Protein AF-A0A939YM04-F1 (afdb_monomer_lite)

Radius of gyration: 18.18 Å; chains: 1; bounding box: 41×41×50 Å

pLDDT: mean 89.56, std 8.12, range [59.31, 98.38]

Sequence (156 aa):
MSVKSQNVKAGAAIFDKLLSVPENFPVKFSYGGKTYNGFEGLGARKMTVGGAGFRRVVITAQIGGLSVKADTKIVTEYGQVEYTVYFENVSDKPTEVLSDVYALDMDFDGKDPVLRGCMGDHDNWYSAYEHDLCKGDKYFLSLDGRATHIVFPYFD

Foldseek 3Di:
DDPQVVVLVVLLVLVCQCQVDQQSPFKWKDFLNRIHGGCPPFPKDWDWDDDDQKIWIWIWGDDVQKIWIKTKIARSVNSDIDIDIDIDRNDPDDGTDMDDIDNGHDDDDDDFDKKKFFFACDPRNRPIDIDRCVVHDDDDDDPPPDCDRGRHPDID

Secondary structure (DSSP, 8-state):
--HHHHHHHHHHHHHHHHHHSGGG---EEEETTEEEETTTTTT-EEEEEEETTEEEEEEEEEETTEEEEEEEEEETTTTEEEEEEEEEE-SSSPPPPEEEEES-------SS-EEEEE--STTTTT-EEEEEGGG--------SSS--SS--S-B-

Structure (mmCIF, N/CA/C/O backbone):
data_AF-A0A939YM04-F1
#
_entry.id   AF-A0A939YM04-F1
#
loop_
_atom_site.group_PDB
_atom_site.id
_atom_site.type_symbol
_atom_site.label_atom_id
_atom_site.label_alt_id
_atom_site.label_comp_id
_atom_site.label_asym_id
_atom_site.label_entity_id
_atom_site.label_seq_id
_atom_site.pdbx_PDB_ins_code
_atom_site.Cartn_x
_atom_site.Cartn_y
_atom_site.Cartn_z
_atom_site.occupancy
_atom_site.B_iso_or_equiv
_atom_site.auth_seq_id
_atom_site.auth_comp_id
_atom_site.auth_asym_id
_atom_site.auth_atom_id
_atom_site.pdbx_PDB_model_num
ATOM 1 N N . MET A 1 1 ? 13.520 13.491 -26.026 1.00 59.31 1 MET A N 1
ATOM 2 C CA . MET A 1 1 ? 13.534 13.199 -24.571 1.00 59.31 1 MET A CA 1
ATOM 3 C C . MET A 1 1 ? 14.334 11.925 -24.362 1.00 59.31 1 MET A C 1
ATOM 5 O O . MET A 1 1 ? 14.225 11.048 -25.206 1.00 59.31 1 MET A O 1
ATOM 9 N N . SER A 1 2 ? 15.154 11.826 -23.312 1.00 79.06 2 SER A N 1
ATOM 10 C CA . SER A 1 2 ? 15.866 10.577 -22.996 1.00 79.06 2 SER A CA 1
ATOM 11 C C . SER A 1 2 ? 14.898 9.529 -22.430 1.00 79.06 2 SER A C 1
ATOM 13 O O . SER A 1 2 ? 13.892 9.902 -21.822 1.00 79.06 2 SER A O 1
ATOM 15 N N . VAL A 1 3 ? 15.215 8.237 -22.561 1.00 70.06 3 VAL A N 1
ATOM 16 C CA . VAL A 1 3 ? 14.421 7.131 -21.977 1.00 70.06 3 VAL A CA 1
ATOM 17 C C . VAL A 1 3 ? 14.213 7.340 -20.470 1.00 70.06 3 VAL A C 1
ATOM 19 O O . VAL A 1 3 ? 13.094 7.256 -19.973 1.00 70.06 3 VAL A O 1
ATOM 22 N N . LYS A 1 4 ? 15.262 7.770 -19.755 1.00 70.25 4 LYS A N 1
ATOM 23 C CA . LYS A 1 4 ? 15.186 8.13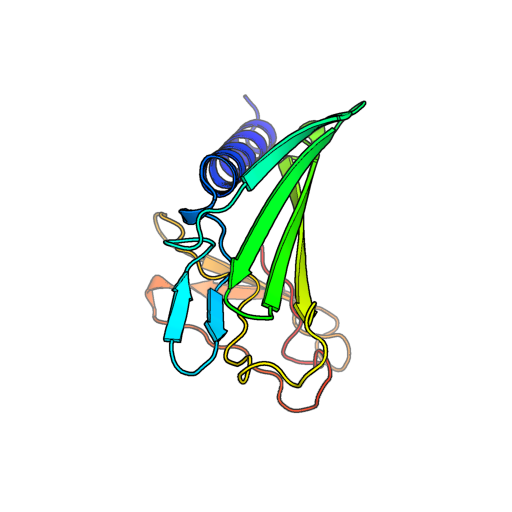3 -18.329 1.00 70.25 4 LYS A CA 1
ATOM 24 C C . LYS A 1 4 ? 14.111 9.192 -18.050 1.00 70.25 4 LYS A C 1
ATOM 26 O O . LYS A 1 4 ? 13.334 9.048 -17.114 1.00 70.25 4 LYS A O 1
ATOM 31 N N . SER A 1 5 ? 14.032 10.239 -18.876 1.00 72.00 5 SER A N 1
ATOM 32 C CA . SER A 1 5 ? 13.030 11.301 -18.709 1.00 72.00 5 SER A CA 1
ATOM 33 C C . SER A 1 5 ? 11.594 10.851 -19.009 1.00 72.00 5 SER A C 1
ATOM 35 O O . SER A 1 5 ? 10.655 11.445 -18.485 1.00 72.00 5 SER A O 1
ATOM 37 N N . GLN A 1 6 ? 11.411 9.814 -19.832 1.00 75.12 6 GLN A N 1
ATOM 38 C CA . GLN A 1 6 ? 10.098 9.222 -20.096 1.00 75.12 6 GLN A CA 1
ATOM 39 C C . GLN A 1 6 ? 9.644 8.346 -18.924 1.00 75.12 6 GLN A C 1
ATOM 41 O O . GLN A 1 6 ? 8.519 8.512 -18.458 1.00 75.12 6 GLN A O 1
ATOM 46 N N . ASN A 1 7 ? 10.535 7.510 -18.381 1.00 74.69 7 ASN A N 1
ATOM 47 C CA . ASN A 1 7 ? 10.222 6.635 -17.246 1.00 74.69 7 ASN A CA 1
ATOM 48 C C . ASN A 1 7 ? 9.866 7.429 -15.981 1.00 74.69 7 ASN A C 1
ATOM 50 O O . ASN A 1 7 ? 8.875 7.121 -15.327 1.00 74.69 7 ASN A O 1
ATOM 54 N N . VAL A 1 8 ? 10.603 8.508 -15.684 1.00 79.38 8 VAL A N 1
ATOM 55 C CA . VAL A 1 8 ? 10.292 9.396 -14.545 1.00 79.38 8 VAL A CA 1
ATOM 56 C C . VAL A 1 8 ? 8.891 10.005 -14.675 1.00 79.38 8 VAL A C 1
ATOM 58 O O . VAL A 1 8 ? 8.151 10.074 -13.697 1.00 79.38 8 VAL A O 1
ATOM 61 N N . LYS A 1 9 ? 8.493 10.413 -15.886 1.00 80.06 9 LYS A N 1
ATOM 62 C CA . LYS A 1 9 ? 7.151 10.962 -16.135 1.00 80.06 9 LYS A CA 1
ATOM 63 C C . LYS A 1 9 ? 6.054 9.909 -16.011 1.00 80.06 9 LYS A C 1
ATOM 65 O O . LYS A 1 9 ? 5.006 10.210 -15.449 1.00 80.06 9 LYS A O 1
ATOM 70 N N . ALA A 1 10 ? 6.286 8.703 -16.527 1.00 79.38 10 ALA A N 1
ATOM 71 C CA . ALA A 1 10 ? 5.331 7.603 -16.429 1.00 79.38 10 ALA A CA 1
ATOM 72 C C . ALA A 1 10 ? 5.103 7.189 -14.965 1.00 79.38 10 ALA A C 1
ATOM 74 O O . ALA A 1 10 ? 3.957 7.113 -14.529 1.00 79.38 10 ALA A O 1
ATOM 75 N N . GLY A 1 11 ? 6.180 7.028 -14.186 1.00 78.25 11 GLY A N 1
ATOM 76 C CA . GLY A 1 11 ? 6.091 6.741 -12.751 1.00 78.25 11 GLY A CA 1
ATOM 77 C C . GLY A 1 11 ? 5.345 7.837 -11.988 1.00 78.25 11 GLY A C 1
ATOM 78 O O . GLY A 1 11 ? 4.402 7.551 -11.254 1.00 78.25 11 GLY A O 1
ATOM 79 N N . ALA A 1 12 ? 5.681 9.109 -12.235 1.00 81.31 12 ALA A N 1
ATOM 80 C CA . ALA A 1 12 ? 4.975 10.238 -11.627 1.00 81.31 12 ALA A CA 1
ATOM 81 C C . ALA A 1 12 ? 3.463 10.226 -11.924 1.00 81.31 12 ALA A C 1
ATOM 83 O O . ALA A 1 12 ? 2.668 10.465 -11.019 1.00 81.31 12 ALA A O 1
ATOM 84 N N . ALA A 1 13 ? 3.056 9.888 -13.152 1.00 83.62 13 ALA A N 1
ATOM 85 C CA . ALA A 1 13 ? 1.645 9.819 -13.530 1.00 83.62 13 ALA A CA 1
ATOM 86 C C . ALA A 1 13 ? 0.874 8.714 -12.782 1.00 83.62 13 ALA A C 1
ATOM 88 O O . ALA A 1 13 ? -0.271 8.936 -12.380 1.00 83.62 13 ALA A O 1
ATOM 89 N N . ILE A 1 14 ? 1.497 7.550 -12.555 1.00 82.69 14 ILE A N 1
ATOM 90 C CA . ILE A 1 14 ? 0.911 6.470 -11.742 1.00 82.69 14 ILE A CA 1
ATOM 91 C C . ILE A 1 14 ? 0.651 6.982 -10.323 1.00 82.69 14 ILE A C 1
ATOM 93 O O . ILE A 1 14 ? -0.462 6.870 -9.808 1.00 82.69 14 ILE A O 1
ATOM 97 N N . PHE A 1 15 ? 1.651 7.614 -9.711 1.00 81.81 15 PHE A N 1
ATOM 98 C CA . PHE A 1 15 ? 1.523 8.141 -8.356 1.00 81.81 15 PHE A CA 1
ATOM 99 C C . PHE A 1 15 ? 0.512 9.279 -8.243 1.00 81.81 15 PHE A C 1
ATOM 101 O O . PHE A 1 15 ? -0.253 9.337 -7.280 1.00 81.81 15 PHE A O 1
ATOM 108 N N . ASP A 1 16 ? 0.468 10.172 -9.228 1.00 84.50 16 ASP A N 1
ATOM 109 C CA . ASP A 1 16 ? -0.526 11.237 -9.271 1.00 84.50 16 ASP A CA 1
ATOM 110 C C . ASP A 1 16 ? -1.945 10.660 -9.339 1.00 84.50 16 ASP A C 1
ATOM 112 O O . ASP A 1 16 ? -2.825 11.151 -8.630 1.00 84.50 16 ASP A O 1
ATOM 116 N N . LYS A 1 17 ? -2.164 9.578 -10.103 1.00 85.81 17 LYS A N 1
ATOM 117 C CA . LYS A 1 17 ? -3.449 8.863 -10.153 1.00 85.81 17 LYS A CA 1
ATOM 118 C C . LYS A 1 17 ? -3.810 8.245 -8.799 1.00 85.81 17 LYS A C 1
ATOM 120 O O . LYS A 1 17 ? -4.905 8.521 -8.304 1.00 85.81 17 LYS A O 1
ATOM 125 N N . LEU A 1 18 ? -2.903 7.484 -8.180 1.00 82.88 18 LEU A N 1
ATOM 126 C CA . LEU A 1 18 ? -3.120 6.841 -6.871 1.00 82.88 18 LEU A CA 1
ATOM 127 C C . LEU A 1 18 ? -3.439 7.861 -5.772 1.00 82.88 18 LEU A C 1
ATOM 129 O O . LEU A 1 18 ? -4.305 7.648 -4.930 1.00 82.88 18 LEU A O 1
ATOM 133 N N . LEU A 1 19 ? -2.762 9.009 -5.799 1.00 84.19 19 LEU A N 1
ATOM 134 C CA . LEU A 1 19 ? -2.901 10.043 -4.778 1.00 84.19 19 LEU A CA 1
ATOM 135 C C . LEU A 1 19 ? -3.950 11.095 -5.133 1.00 84.19 19 LEU A C 1
ATOM 137 O O . LEU A 1 19 ? -4.148 12.026 -4.350 1.00 84.19 19 LEU A O 1
ATOM 141 N N . SER A 1 20 ? -4.604 11.014 -6.296 1.00 84.62 20 SER A N 1
ATOM 142 C CA . SER A 1 20 ? -5.600 12.002 -6.733 1.00 84.62 20 SER A CA 1
ATOM 143 C C . SER A 1 20 ? -6.870 11.924 -5.888 1.00 84.62 20 SER A C 1
ATOM 145 O O . SER A 1 20 ? -7.334 12.961 -5.404 1.00 84.62 20 SER A O 1
ATOM 147 N N . VAL A 1 21 ? -7.344 10.710 -5.608 1.00 89.19 21 VAL A N 1
ATOM 148 C CA . VAL A 1 21 ? -8.574 10.414 -4.868 1.00 89.19 21 VAL A CA 1
ATOM 149 C C . VAL A 1 21 ? -8.256 9.388 -3.773 1.00 89.19 21 VAL A C 1
ATOM 151 O O . VAL A 1 21 ? -7.565 8.418 -4.070 1.00 89.19 21 VAL A O 1
ATOM 154 N N . PRO A 1 22 ? -8.735 9.561 -2.525 1.00 92.38 22 PRO A N 1
ATOM 155 C CA . PRO A 1 22 ? -8.477 8.611 -1.435 1.00 92.38 22 PRO A CA 1
ATOM 156 C C . PRO A 1 22 ? -8.843 7.152 -1.741 1.00 92.38 22 PRO A C 1
ATOM 158 O O . PRO A 1 22 ? -8.178 6.234 -1.274 1.00 92.38 22 PRO A O 1
ATOM 161 N N . GLU A 1 23 ? -9.885 6.940 -2.538 1.00 92.69 23 GLU A N 1
ATOM 162 C CA . GLU A 1 23 ? -10.382 5.618 -2.944 1.00 92.69 23 GLU A CA 1
ATOM 163 C C . GLU A 1 23 ? -9.362 4.854 -3.799 1.00 92.69 23 GLU A C 1
ATOM 165 O O . GLU A 1 23 ? -9.289 3.636 -3.720 1.00 92.69 23 GLU A O 1
ATOM 170 N N . ASN A 1 24 ? -8.509 5.568 -4.542 1.00 91.50 24 ASN A N 1
ATOM 171 C CA . ASN A 1 24 ? -7.466 4.972 -5.379 1.00 91.50 24 ASN A CA 1
ATOM 172 C C . ASN A 1 24 ? -6.193 4.614 -4.600 1.00 91.50 24 ASN A C 1
ATOM 174 O O . ASN A 1 24 ? -5.229 4.144 -5.204 1.00 91.50 24 ASN A O 1
ATOM 178 N N . PHE A 1 25 ? -6.122 4.906 -3.298 1.00 94.75 25 PHE A N 1
ATOM 179 C CA . PHE A 1 25 ? -4.912 4.628 -2.534 1.00 94.75 25 PHE A CA 1
ATOM 180 C C . PHE A 1 25 ? -4.685 3.106 -2.472 1.00 94.75 25 PHE A C 1
ATOM 182 O O . PHE A 1 25 ? -5.614 2.386 -2.126 1.00 94.75 25 PHE A O 1
ATOM 189 N N . PRO A 1 26 ? -3.477 2.588 -2.746 1.00 94.75 26 PRO A N 1
ATOM 190 C CA . PRO A 1 26 ? -3.273 1.160 -3.008 1.00 94.75 26 PRO A CA 1
ATOM 191 C C . PRO A 1 26 ? -3.217 0.298 -1.736 1.00 94.75 26 PRO A C 1
ATOM 193 O O . PRO A 1 26 ? -2.734 -0.824 -1.775 1.00 94.75 26 PRO A O 1
ATOM 196 N N . VAL A 1 27 ? -3.647 0.808 -0.579 1.00 96.44 27 VAL A N 1
ATOM 197 C CA . VAL A 1 27 ? -3.710 -0.016 0.634 1.00 96.44 27 VAL A CA 1
ATOM 198 C C . VAL A 1 27 ? -4.964 -0.873 0.590 1.00 96.44 27 VAL A C 1
ATOM 200 O O . VAL A 1 27 ? -6.021 -0.393 0.199 1.00 96.44 27 VAL A O 1
ATOM 203 N N . LYS A 1 28 ? -4.883 -2.110 1.059 1.00 97.88 28 LYS A N 1
ATOM 204 C CA . LYS A 1 28 ? -6.061 -2.947 1.285 1.00 97.88 28 LYS A CA 1
ATOM 205 C C . LYS A 1 28 ? -5.975 -3.606 2.641 1.00 97.88 28 LYS A C 1
ATOM 207 O O . LYS A 1 28 ? -4.893 -3.977 3.085 1.00 97.88 28 LYS A O 1
ATOM 212 N N . PHE A 1 29 ? -7.108 -3.706 3.317 1.00 98.12 29 PHE A N 1
ATOM 213 C CA . PHE A 1 29 ? -7.183 -4.317 4.637 1.00 98.12 29 PHE A CA 1
ATOM 214 C C . PHE A 1 29 ? -8.596 -4.810 4.933 1.00 98.12 29 PHE A C 1
ATOM 216 O O . PHE A 1 29 ? -9.578 -4.309 4.380 1.00 98.12 29 PHE A O 1
ATOM 223 N N . SER A 1 30 ? -8.702 -5.772 5.842 1.00 98.38 30 SER A N 1
ATOM 224 C CA . SER A 1 30 ? -9.969 -6.240 6.394 1.00 98.38 30 SER A CA 1
ATOM 225 C C . SER A 1 30 ? -10.119 -5.746 7.832 1.00 98.38 30 SER A C 1
ATOM 227 O O . SER A 1 30 ? -9.191 -5.847 8.632 1.00 98.38 30 SER A O 1
ATOM 229 N N . TYR A 1 31 ? -11.289 -5.209 8.179 1.00 98.12 31 TYR A N 1
ATOM 230 C CA . TYR A 1 31 ? -11.606 -4.739 9.527 1.00 98.12 31 TYR A CA 1
ATOM 231 C C . TYR A 1 31 ? -13.013 -5.186 9.933 1.00 98.12 31 TYR A C 1
ATOM 233 O O . TYR A 1 31 ? -13.985 -4.911 9.228 1.00 98.12 31 TYR A O 1
ATOM 241 N N . GLY A 1 32 ? -13.124 -5.926 11.042 1.00 97.31 32 GLY A N 1
ATOM 242 C CA . GLY A 1 32 ? -14.403 -6.494 11.497 1.00 97.31 32 GLY A CA 1
ATOM 243 C C . GLY A 1 32 ? -15.061 -7.427 10.471 1.00 97.31 32 GLY A C 1
ATOM 244 O O . GLY A 1 32 ? -16.281 -7.444 10.337 1.00 97.31 32 GLY A O 1
ATOM 245 N N . GLY A 1 33 ? -14.252 -8.151 9.689 1.00 97.12 33 GLY A N 1
ATOM 246 C CA . GLY A 1 33 ? -14.720 -9.046 8.623 1.00 97.12 33 GLY A CA 1
ATOM 247 C C . GLY A 1 33 ? -15.143 -8.352 7.322 1.00 97.12 33 GLY A C 1
ATOM 248 O O . GLY A 1 33 ? -15.534 -9.034 6.379 1.00 97.12 33 GLY A O 1
ATOM 249 N N . LYS A 1 34 ? -15.052 -7.017 7.236 1.00 97.81 34 LYS A N 1
ATOM 250 C CA . LYS A 1 34 ? -15.293 -6.260 6.002 1.00 97.81 34 LYS A CA 1
ATOM 251 C C . LYS A 1 34 ? -13.972 -5.849 5.355 1.00 97.81 34 LYS A C 1
ATOM 253 O O . LYS A 1 34 ? -13.116 -5.281 6.024 1.00 97.81 34 LYS A O 1
ATOM 258 N N . THR A 1 35 ? -13.834 -6.090 4.054 1.00 97.88 35 THR A N 1
ATOM 259 C CA . THR A 1 35 ? -12.675 -5.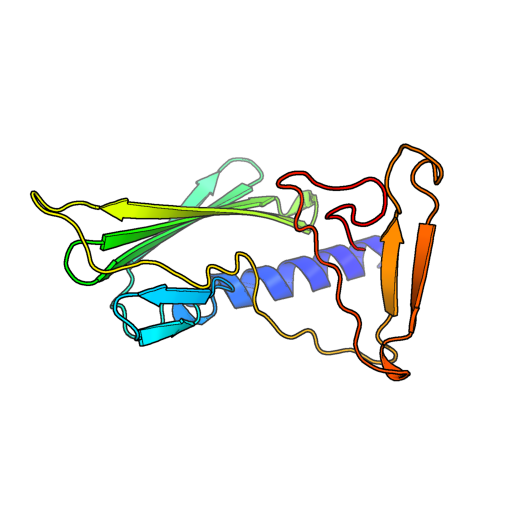655 3.260 1.00 97.88 35 THR A CA 1
ATOM 260 C C . THR A 1 35 ? -12.845 -4.220 2.768 1.00 97.88 35 THR A C 1
ATOM 262 O O . THR A 1 35 ? -13.939 -3.813 2.371 1.00 97.88 35 THR A O 1
ATOM 265 N N . TYR A 1 36 ? -11.744 -3.474 2.779 1.00 97.06 36 TYR A N 1
ATOM 266 C CA . TYR A 1 36 ? -11.632 -2.096 2.320 1.00 97.06 36 TYR A CA 1
ATOM 267 C C . TYR A 1 36 ? -10.504 -1.993 1.292 1.00 97.06 36 TYR A C 1
ATOM 269 O O . TYR A 1 36 ? -9.385 -2.437 1.559 1.00 97.06 36 TYR A O 1
ATOM 277 N N . ASN A 1 37 ? -10.805 -1.395 0.137 1.00 96.00 37 ASN A N 1
ATOM 278 C CA . ASN A 1 37 ? -9.825 -1.040 -0.888 1.00 96.00 37 ASN A CA 1
ATOM 279 C C . ASN A 1 37 ? -9.569 0.467 -0.797 1.00 96.00 37 ASN A C 1
ATOM 281 O O . ASN A 1 37 ? -10.501 1.275 -0.841 1.00 96.00 37 ASN A O 1
ATOM 285 N N . GLY A 1 38 ? -8.315 0.848 -0.591 1.00 94.81 38 GLY A N 1
ATOM 286 C CA . GLY A 1 38 ? -7.930 2.218 -0.296 1.00 94.81 38 GLY A CA 1
ATOM 287 C C . GLY A 1 38 ? -8.723 2.804 0.865 1.00 94.81 38 GLY A C 1
ATOM 288 O O . GLY A 1 38 ? -8.813 2.232 1.952 1.00 94.81 38 GLY A O 1
ATOM 289 N N . PHE A 1 39 ? -9.308 3.973 0.615 1.00 96.38 39 PHE A N 1
ATOM 290 C CA . PHE A 1 39 ? -10.202 4.655 1.549 1.00 96.38 39 PHE A CA 1
ATOM 291 C C . PHE A 1 39 ? -11.661 4.702 1.056 1.00 96.38 39 PHE A C 1
ATOM 293 O O . PHE A 1 39 ? -12.419 5.601 1.439 1.00 96.38 39 PHE A O 1
ATOM 300 N N . GLU A 1 40 ? -12.059 3.754 0.203 1.00 95.44 40 GLU A N 1
ATOM 301 C CA . GLU A 1 40 ? -13.413 3.667 -0.348 1.00 95.44 40 GLU A CA 1
ATOM 302 C C . GLU A 1 40 ? -14.482 3.606 0.755 1.00 95.44 40 GLU A C 1
ATOM 304 O O . GLU A 1 40 ? -14.411 2.816 1.700 1.00 95.44 40 GLU A O 1
ATOM 309 N N . GLY A 1 41 ? -15.487 4.483 0.654 1.00 93.75 41 GLY A N 1
ATOM 310 C CA . GLY A 1 41 ? -16.613 4.523 1.590 1.00 93.75 41 GLY A CA 1
ATOM 311 C C . GLY A 1 41 ? -16.268 4.977 3.015 1.00 93.75 41 GLY A C 1
ATOM 312 O O . GLY A 1 41 ? -17.128 4.894 3.891 1.00 93.75 41 GLY A O 1
ATOM 313 N N . LEU A 1 42 ? -15.047 5.470 3.268 1.00 94.75 42 LEU A N 1
ATOM 314 C CA . LEU A 1 42 ? -14.603 5.870 4.612 1.00 94.75 42 LEU A CA 1
ATOM 315 C C . LEU A 1 42 ? -14.811 7.353 4.943 1.00 94.75 42 LEU A C 1
ATOM 317 O O . LEU A 1 42 ? -14.472 7.791 6.042 1.00 94.75 42 LEU A O 1
ATOM 321 N N . GLY A 1 43 ? -15.312 8.153 3.997 1.00 93.12 43 GLY A N 1
ATOM 322 C CA . GLY A 1 43 ? -15.432 9.605 4.179 1.00 93.12 43 GLY A CA 1
ATOM 323 C C . GLY A 1 43 ? -14.078 10.284 4.419 1.00 93.12 43 GLY A C 1
ATOM 324 O O . GLY A 1 43 ? -13.968 11.193 5.245 1.00 93.12 43 GLY A O 1
ATOM 325 N N . ALA A 1 44 ? -13.033 9.804 3.740 1.00 96.19 44 ALA A N 1
ATOM 326 C CA . ALA A 1 44 ? -11.662 10.214 3.992 1.00 96.19 44 ALA A CA 1
ATOM 327 C C . ALA A 1 44 ? -11.406 11.694 3.685 1.00 96.19 44 ALA A C 1
ATOM 329 O O . ALA A 1 44 ? -11.900 12.261 2.709 1.00 96.19 44 ALA A O 1
ATOM 330 N N . ARG A 1 45 ? -10.562 12.316 4.508 1.00 95.69 45 ARG A N 1
ATOM 331 C CA . ARG A 1 45 ? -10.071 13.679 4.323 1.00 95.69 45 ARG A CA 1
ATOM 332 C C . ARG A 1 45 ? -8.672 13.632 3.743 1.00 95.69 45 ARG A C 1
ATOM 334 O O . ARG A 1 45 ? -7.806 12.932 4.255 1.00 95.69 45 ARG A O 1
ATOM 341 N N . LYS A 1 46 ? -8.441 14.422 2.698 1.00 95.62 46 LYS A N 1
ATOM 342 C CA . LYS A 1 46 ? -7.139 14.561 2.050 1.00 95.62 46 LYS A CA 1
ATOM 343 C C . LYS A 1 46 ? -6.591 15.961 2.276 1.00 95.62 46 LYS A C 1
ATOM 345 O O . LYS A 1 46 ? -7.268 16.951 2.016 1.00 95.62 46 LYS A O 1
ATOM 350 N N . MET A 1 47 ? -5.338 16.031 2.692 1.00 94.75 47 MET A N 1
ATOM 351 C CA . MET A 1 47 ? -4.566 17.259 2.817 1.00 94.75 47 MET A CA 1
ATOM 352 C C . MET A 1 47 ? -3.311 17.147 1.954 1.00 94.75 47 MET A C 1
ATOM 354 O O . MET A 1 47 ? -2.697 16.086 1.859 1.00 94.75 47 MET A O 1
ATOM 358 N N . THR A 1 48 ? -2.922 18.239 1.300 1.00 93.12 48 THR A N 1
ATOM 359 C CA . THR A 1 48 ? -1.680 18.313 0.522 1.00 93.12 48 THR A CA 1
ATOM 360 C C . THR A 1 48 ? -0.862 19.497 1.004 1.00 93.12 48 THR A C 1
ATOM 362 O O . THR A 1 48 ? -1.387 20.600 1.131 1.00 93.12 48 THR A O 1
ATOM 365 N N . VAL A 1 49 ? 0.419 19.260 1.270 1.00 88.94 49 VAL A N 1
ATOM 366 C CA . VAL A 1 49 ? 1.372 20.274 1.722 1.00 88.94 49 VAL A CA 1
ATOM 367 C C . VAL A 1 49 ? 2.559 20.276 0.763 1.00 88.94 49 VAL A C 1
ATOM 369 O O . VAL A 1 49 ? 3.147 19.229 0.487 1.00 88.94 49 VAL A O 1
ATOM 372 N N . GLY A 1 50 ? 2.892 21.447 0.223 1.00 83.88 50 GLY A N 1
ATOM 373 C CA . GLY A 1 50 ? 4.094 21.636 -0.588 1.00 83.88 50 GLY A CA 1
ATOM 374 C C . GLY A 1 50 ? 5.333 21.834 0.287 1.00 83.88 50 GLY A C 1
ATOM 375 O O . GLY A 1 50 ? 5.251 22.459 1.342 1.00 83.88 50 GLY A O 1
ATOM 376 N N . GLY A 1 51 ? 6.475 21.317 -0.159 1.00 72.12 51 GLY A N 1
ATOM 377 C CA . GLY A 1 51 ? 7.787 21.544 0.441 1.00 72.12 51 GLY A CA 1
ATOM 378 C C . GLY A 1 51 ? 8.846 21.831 -0.625 1.00 72.12 51 GLY A C 1
ATOM 379 O O . GLY A 1 51 ? 8.612 21.660 -1.822 1.00 72.12 51 GLY A O 1
ATOM 380 N N . ALA A 1 52 ? 10.032 22.268 -0.197 1.00 76.06 52 ALA A N 1
ATOM 381 C CA . ALA A 1 52 ? 11.169 22.439 -1.099 1.00 76.06 52 ALA A CA 1
ATOM 382 C C . ALA A 1 52 ? 11.600 21.067 -1.654 1.00 76.06 52 ALA A C 1
ATOM 384 O O . ALA A 1 52 ? 12.153 20.246 -0.927 1.00 76.06 52 ALA A O 1
ATOM 385 N N . GLY A 1 53 ? 11.301 20.806 -2.930 1.00 81.50 53 GLY A N 1
ATOM 386 C CA . GLY A 1 53 ? 11.683 19.573 -3.631 1.00 81.50 53 GLY A CA 1
ATOM 387 C C . GLY A 1 53 ? 10.776 18.358 -3.397 1.00 81.50 53 GLY A C 1
ATOM 388 O O . GLY A 1 53 ? 11.048 17.294 -3.947 1.00 81.50 53 GLY A O 1
ATOM 389 N N . PHE A 1 54 ? 9.691 18.483 -2.623 1.00 86.81 54 PHE A N 1
ATOM 390 C CA . PHE A 1 54 ? 8.736 17.388 -2.425 1.00 86.81 54 PHE A CA 1
ATOM 391 C C . PHE A 1 54 ? 7.294 17.872 -2.230 1.00 86.81 54 PHE A C 1
ATOM 393 O O . PHE A 1 54 ? 7.036 19.001 -1.812 1.00 86.81 54 PHE A O 1
ATOM 400 N N . ARG A 1 55 ? 6.337 16.977 -2.488 1.00 90.69 55 ARG A N 1
ATOM 401 C CA . ARG A 1 55 ? 4.913 17.140 -2.169 1.00 90.69 55 ARG A CA 1
ATOM 402 C C . ARG A 1 55 ? 4.522 16.098 -1.126 1.00 90.69 55 ARG A C 1
ATOM 404 O O . ARG A 1 55 ? 4.782 14.915 -1.323 1.00 90.69 55 ARG A O 1
ATOM 411 N N . ARG A 1 56 ? 3.906 16.522 -0.022 1.00 93.19 56 ARG A N 1
ATOM 412 C CA . ARG A 1 56 ? 3.366 15.622 1.006 1.00 93.19 56 ARG A CA 1
ATOM 413 C C . ARG A 1 56 ? 1.853 15.518 0.863 1.00 93.19 56 ARG A C 1
ATOM 415 O O . ARG A 1 56 ? 1.177 16.541 0.754 1.00 93.19 56 ARG A O 1
ATOM 422 N N . VAL A 1 57 ? 1.322 14.303 0.875 1.00 94.12 57 VAL A N 1
ATOM 423 C CA . VAL A 1 57 ? -0.119 14.025 0.857 1.00 94.12 57 VAL A CA 1
ATOM 424 C C . VAL A 1 57 ? -0.456 13.217 2.098 1.00 94.12 57 VAL A C 1
ATOM 426 O O . VAL A 1 57 ? 0.158 12.185 2.346 1.00 94.12 57 VAL A O 1
ATOM 429 N N . VAL A 1 58 ? -1.424 13.693 2.874 1.00 95.94 58 VAL A N 1
ATOM 430 C CA . VAL A 1 58 ? -1.932 12.989 4.052 1.00 95.94 58 VAL A CA 1
ATOM 431 C C . VAL A 1 58 ? -3.404 12.683 3.824 1.00 95.94 58 VAL A C 1
ATOM 433 O O . VAL A 1 58 ? -4.180 13.593 3.528 1.00 95.94 58 VAL A O 1
ATOM 436 N N . ILE A 1 59 ? -3.780 11.414 3.952 1.00 97.06 59 ILE A N 1
ATOM 437 C CA . ILE A 1 59 ? -5.170 10.958 3.875 1.00 97.06 59 ILE A CA 1
ATOM 438 C C . ILE A 1 59 ? -5.533 10.373 5.232 1.00 97.06 59 ILE A C 1
ATOM 440 O O . ILE A 1 59 ? -4.802 9.529 5.745 1.00 97.06 59 ILE A O 1
ATOM 444 N N . THR A 1 60 ? -6.637 10.822 5.820 1.00 97.69 60 THR A N 1
ATOM 445 C CA . THR A 1 60 ? -7.141 10.308 7.095 1.00 97.69 60 THR A CA 1
ATOM 446 C C . THR A 1 60 ? -8.589 9.875 6.977 1.00 97.69 60 THR A C 1
ATOM 448 O O . THR A 1 60 ? -9.399 10.538 6.331 1.00 97.69 60 THR A O 1
ATOM 451 N N . ALA A 1 61 ? -8.930 8.779 7.638 1.00 97.88 61 ALA A N 1
ATOM 452 C CA . ALA A 1 61 ? -10.301 8.341 7.825 1.00 97.88 61 ALA A CA 1
ATOM 453 C C . ALA A 1 61 ? -10.461 7.640 9.173 1.00 97.88 61 ALA A C 1
ATOM 455 O O . ALA A 1 61 ? -9.477 7.324 9.843 1.00 97.88 61 ALA A O 1
ATOM 456 N N . GLN A 1 62 ? -11.707 7.394 9.563 1.00 97.06 62 GLN A N 1
ATOM 457 C CA . GLN A 1 62 ? -12.023 6.683 10.793 1.00 97.06 62 GLN A CA 1
ATOM 458 C C . GLN A 1 62 ? -13.155 5.686 10.550 1.00 97.06 62 GLN A C 1
ATOM 460 O O . GLN A 1 62 ? -14.138 6.004 9.883 1.00 97.06 62 GLN A O 1
ATOM 465 N N . ILE A 1 63 ? -13.018 4.488 11.117 1.00 96.62 63 ILE A N 1
ATOM 466 C CA . ILE A 1 63 ? 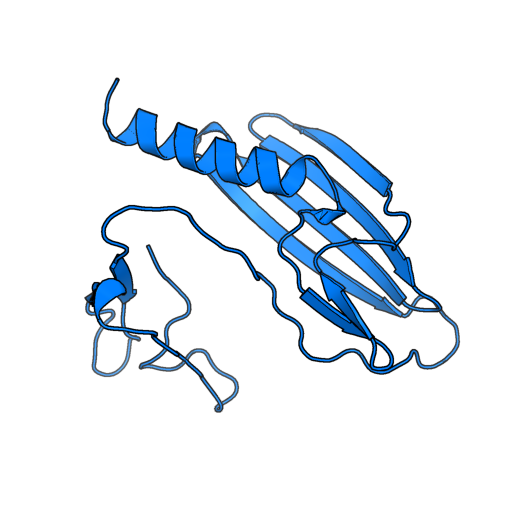-13.994 3.403 11.023 1.00 96.62 63 ILE A CA 1
ATOM 467 C C . ILE A 1 63 ? -14.221 2.835 12.424 1.00 96.62 63 ILE A C 1
ATOM 469 O O . ILE A 1 63 ? -13.376 2.129 12.978 1.00 96.62 63 ILE A O 1
ATOM 473 N N . GLY A 1 64 ? -15.356 3.168 13.039 1.00 93.81 64 GLY A N 1
ATOM 474 C CA . GLY A 1 64 ? -15.588 2.849 14.450 1.00 93.81 64 GLY A CA 1
ATOM 475 C C . GLY A 1 64 ? -14.500 3.462 15.345 1.00 93.81 64 GLY A C 1
ATOM 476 O O . GLY A 1 64 ? -14.294 4.676 15.328 1.00 93.81 64 GLY A O 1
ATOM 477 N N . GLY A 1 65 ? -13.805 2.621 16.119 1.00 96.19 65 GLY A N 1
ATOM 478 C CA . GLY A 1 65 ? -12.682 3.019 16.980 1.00 96.19 65 GLY A CA 1
ATOM 479 C C . GLY A 1 65 ? -11.307 3.058 16.299 1.00 96.19 65 GLY A C 1
ATOM 480 O O . GLY A 1 65 ? -10.329 3.364 16.973 1.00 96.19 65 GLY A O 1
ATOM 481 N N . LEU A 1 66 ? -11.205 2.745 15.002 1.00 97.88 66 LEU A N 1
ATOM 482 C CA . LEU A 1 66 ? -9.933 2.689 14.278 1.00 97.88 66 LEU A CA 1
ATOM 483 C C . LEU A 1 66 ? -9.726 3.946 13.423 1.00 97.88 66 LEU A C 1
ATOM 485 O O . LEU A 1 66 ? -10.536 4.250 12.547 1.00 97.88 66 LEU A O 1
ATOM 489 N N . SER A 1 67 ? -8.624 4.653 13.652 1.00 98.25 67 SER A N 1
ATOM 490 C CA . SER A 1 67 ? -8.103 5.707 12.780 1.00 98.25 67 SER A CA 1
ATOM 491 C C . SER A 1 67 ? -7.168 5.098 11.737 1.00 98.25 67 SER A C 1
ATOM 493 O O . SER A 1 67 ? -6.295 4.294 12.071 1.00 98.25 67 SER A O 1
ATOM 495 N N . VAL A 1 68 ? -7.342 5.490 10.474 1.00 98.19 68 VAL A N 1
ATOM 496 C CA . VAL A 1 68 ? -6.507 5.066 9.345 1.00 98.19 68 VAL A CA 1
ATOM 497 C C . VAL A 1 68 ? -5.876 6.303 8.724 1.00 98.19 68 VAL A C 1
ATOM 499 O O . VAL A 1 68 ? -6.581 7.237 8.334 1.00 98.19 68 VAL A O 1
ATOM 502 N N . LYS A 1 69 ? -4.546 6.328 8.624 1.00 98.00 69 LYS A N 1
ATOM 503 C CA . LYS A 1 69 ? -3.794 7.469 8.086 1.00 98.00 69 LYS A CA 1
ATOM 504 C C . LYS A 1 69 ? -2.746 7.011 7.087 1.00 98.00 69 LYS A C 1
ATOM 506 O O . LYS A 1 69 ? -1.818 6.315 7.474 1.00 98.00 69 LYS A O 1
ATOM 511 N N . ALA A 1 70 ? -2.825 7.485 5.850 1.00 97.00 70 ALA A N 1
ATOM 512 C CA . ALA A 1 70 ? -1.722 7.404 4.900 1.00 97.00 70 ALA A CA 1
ATOM 513 C C . ALA A 1 70 ? -0.912 8.705 4.931 1.00 97.00 70 ALA A C 1
ATOM 515 O O . ALA A 1 70 ? -1.472 9.791 4.778 1.00 97.00 70 ALA A O 1
ATOM 516 N N . ASP A 1 71 ? 0.400 8.597 5.117 1.00 96.06 71 ASP A N 1
ATOM 517 C CA . ASP A 1 71 ? 1.347 9.711 5.074 1.00 96.06 71 ASP A CA 1
ATOM 518 C C . ASP A 1 71 ? 2.326 9.480 3.929 1.00 96.06 71 ASP A C 1
ATOM 520 O O . ASP A 1 71 ? 3.115 8.540 3.965 1.00 96.06 71 ASP A O 1
ATOM 524 N N . THR A 1 72 ? 2.213 10.289 2.878 1.00 95.00 72 THR A N 1
ATOM 525 C CA . THR A 1 72 ? 2.909 10.087 1.606 1.00 95.00 72 THR A CA 1
ATOM 526 C C . THR A 1 72 ? 3.831 11.253 1.291 1.00 95.00 72 THR A C 1
ATOM 528 O O . THR A 1 72 ? 3.420 12.413 1.363 1.00 95.00 72 THR A O 1
ATOM 531 N N . LYS A 1 73 ? 5.052 10.952 0.851 1.00 93.25 73 LYS A N 1
ATOM 532 C CA . LYS A 1 73 ? 6.046 11.899 0.347 1.00 93.25 73 LYS A CA 1
ATOM 533 C C . LYS A 1 73 ? 6.351 11.593 -1.118 1.00 93.25 73 LYS A C 1
ATOM 535 O O . LYS A 1 73 ? 6.648 10.462 -1.478 1.00 93.25 73 LYS A O 1
ATOM 540 N N . ILE A 1 74 ? 6.307 12.626 -1.952 1.00 90.25 74 ILE A N 1
ATOM 541 C CA . ILE A 1 74 ? 6.533 12.545 -3.396 1.00 90.25 74 ILE A CA 1
ATOM 542 C C . ILE A 1 74 ? 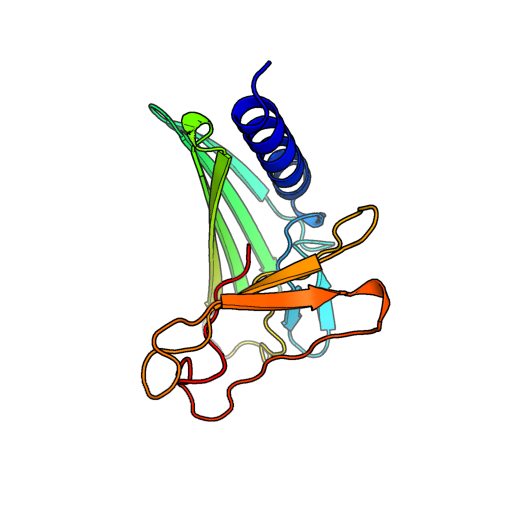7.722 13.427 -3.738 1.00 90.25 74 ILE A C 1
ATOM 544 O O . ILE A 1 74 ? 7.672 14.637 -3.510 1.00 90.25 74 ILE A O 1
ATOM 548 N N . VAL A 1 75 ? 8.769 12.841 -4.308 1.00 88.25 75 VAL A N 1
ATOM 549 C CA . VAL A 1 75 ? 9.974 13.554 -4.738 1.00 88.25 75 VAL A CA 1
ATOM 550 C C . VAL A 1 75 ? 10.009 13.555 -6.262 1.00 88.25 75 VAL A C 1
ATOM 552 O O . VAL A 1 75 ? 10.459 12.604 -6.902 1.00 88.25 75 VAL A O 1
ATOM 555 N N . THR A 1 76 ? 9.482 14.625 -6.860 1.00 79.00 76 THR A N 1
ATOM 556 C CA . THR A 1 76 ? 9.249 14.715 -8.312 1.00 79.00 76 THR A CA 1
ATOM 557 C C . THR A 1 76 ? 10.534 14.671 -9.131 1.00 79.00 76 THR A C 1
ATOM 559 O O . THR A 1 76 ? 10.510 14.203 -10.263 1.00 79.00 76 THR A O 1
ATOM 562 N N . GLU A 1 77 ? 11.653 15.131 -8.563 1.00 82.69 77 GLU A N 1
ATOM 563 C CA . GLU A 1 77 ? 12.972 15.088 -9.207 1.00 82.69 77 GLU A CA 1
ATOM 564 C C . GLU A 1 77 ? 13.405 13.655 -9.550 1.00 82.69 77 GLU A C 1
ATOM 566 O O . GLU A 1 77 ? 13.965 13.416 -10.620 1.00 82.69 77 GLU A O 1
ATOM 571 N N . TYR A 1 78 ? 13.089 12.697 -8.674 1.00 82.88 78 TYR A N 1
ATOM 572 C CA . TYR A 1 78 ? 13.477 11.294 -8.825 1.00 82.88 78 TYR A CA 1
ATOM 573 C C . TYR A 1 78 ? 12.328 10.395 -9.290 1.00 82.88 78 TYR A C 1
ATOM 575 O O . TYR A 1 78 ? 12.543 9.207 -9.503 1.00 82.88 78 TYR A O 1
ATOM 583 N N . GLY A 1 79 ? 11.116 10.938 -9.459 1.00 80.62 79 GLY A N 1
ATOM 584 C CA . GLY A 1 79 ? 9.926 10.128 -9.732 1.00 80.62 79 GLY A CA 1
ATOM 585 C C . GLY A 1 79 ? 9.659 9.110 -8.621 1.00 80.62 79 GLY A C 1
ATOM 586 O O . GLY A 1 79 ? 9.247 7.996 -8.909 1.00 80.62 79 GLY A O 1
ATOM 587 N N . GLN A 1 80 ? 9.945 9.476 -7.370 1.00 86.75 80 GLN A N 1
ATOM 588 C CA . GLN A 1 80 ? 9.896 8.586 -6.213 1.00 86.75 80 GLN A CA 1
ATOM 589 C C . GLN A 1 80 ? 8.701 8.921 -5.327 1.00 86.75 80 GLN A C 1
ATOM 591 O O . GLN A 1 80 ? 8.422 10.097 -5.061 1.00 86.75 80 GLN A O 1
ATOM 596 N N . VAL A 1 81 ? 8.041 7.881 -4.824 1.00 89.44 81 VAL A N 1
ATOM 597 C CA . VAL A 1 81 ? 7.001 7.988 -3.806 1.00 89.44 81 VAL A CA 1
ATOM 598 C C . VAL A 1 81 ? 7.286 7.027 -2.675 1.00 89.44 81 VAL A C 1
ATOM 600 O O . VAL A 1 81 ? 7.608 5.865 -2.890 1.00 89.44 81 VAL A O 1
ATOM 603 N N . GLU A 1 82 ? 7.145 7.542 -1.464 1.00 92.25 82 GLU A N 1
ATOM 604 C CA . GLU A 1 82 ? 7.254 6.793 -0.223 1.00 92.25 82 GLU A CA 1
ATOM 605 C C . GLU A 1 82 ? 5.993 7.060 0.584 1.00 92.25 82 GLU A C 1
ATOM 607 O O . GLU A 1 82 ? 5.550 8.209 0.678 1.00 92.25 82 GLU A O 1
ATOM 612 N N . TYR A 1 83 ? 5.410 6.027 1.177 1.00 94.75 83 TYR A N 1
ATOM 613 C CA . TYR A 1 83 ? 4.280 6.207 2.072 1.00 94.75 83 TYR A CA 1
ATOM 614 C C . TYR A 1 83 ? 4.274 5.188 3.201 1.00 94.75 83 TYR A C 1
ATOM 616 O O . TYR A 1 83 ? 4.768 4.072 3.064 1.00 94.75 83 TYR A O 1
ATOM 624 N N . THR A 1 84 ? 3.639 5.586 4.298 1.00 97.19 84 THR A N 1
ATOM 625 C CA . THR A 1 84 ? 3.326 4.708 5.423 1.00 97.19 84 THR A CA 1
ATOM 626 C C . THR A 1 84 ? 1.841 4.810 5.719 1.00 97.19 84 THR A C 1
ATOM 628 O O . THR A 1 84 ? 1.298 5.916 5.805 1.00 97.19 84 THR A O 1
ATOM 631 N N . VAL A 1 85 ? 1.187 3.662 5.901 1.00 97.50 85 VAL A N 1
ATOM 632 C CA . VAL A 1 85 ? -0.186 3.602 6.408 1.00 97.50 85 VAL A CA 1
ATOM 633 C C . VAL A 1 85 ? -0.151 3.224 7.881 1.00 97.50 85 VAL A C 1
ATOM 635 O O . VAL A 1 85 ? 0.441 2.221 8.268 1.00 97.50 85 VAL A O 1
ATOM 638 N N . TYR A 1 86 ? -0.780 4.054 8.701 1.00 98.31 86 TYR A N 1
ATOM 639 C CA . TYR A 1 86 ? -0.924 3.871 10.134 1.00 98.31 86 TYR A CA 1
ATOM 640 C C . TYR A 1 86 ? -2.353 3.444 10.446 1.00 98.31 86 TYR A C 1
ATOM 642 O O . TYR A 1 86 ? -3.304 4.057 9.954 1.00 98.31 86 TYR A O 1
ATOM 650 N N . PHE A 1 87 ? -2.474 2.445 11.311 1.00 98.31 87 PHE A N 1
ATOM 651 C CA . PHE A 1 87 ? -3.724 1.998 11.909 1.00 98.31 87 PHE A CA 1
ATOM 652 C C . PHE A 1 87 ? -3.614 2.214 13.416 1.00 98.31 87 PHE A C 1
ATOM 654 O O . PHE A 1 87 ? -2.688 1.706 14.047 1.00 98.31 87 PHE A O 1
ATOM 661 N N . GLU A 1 88 ? -4.521 2.996 13.989 1.00 98.38 88 GLU A N 1
ATOM 662 C CA . GLU A 1 88 ? -4.462 3.397 15.394 1.00 98.38 88 GLU A CA 1
ATOM 663 C C . GLU A 1 88 ? -5.827 3.204 16.052 1.00 98.38 88 GLU A C 1
ATOM 665 O O . GLU A 1 88 ? -6.831 3.735 15.579 1.00 98.38 88 GLU A O 1
ATOM 670 N N . ASN A 1 89 ? -5.877 2.447 17.149 1.00 98.25 89 ASN A N 1
ATOM 671 C CA . ASN A 1 89 ? -7.066 2.401 17.992 1.00 98.25 89 ASN A CA 1
ATOM 672 C C . ASN A 1 89 ? -7.164 3.715 18.777 1.00 98.25 89 ASN A C 1
ATOM 674 O O . ASN A 1 89 ? -6.359 3.964 19.670 1.00 98.25 89 ASN A O 1
ATOM 678 N N . VAL A 1 90 ? -8.156 4.535 18.441 1.00 97.75 90 VAL A N 1
ATOM 679 C CA . VAL A 1 90 ? -8.424 5.837 19.075 1.00 97.75 90 VAL A CA 1
ATOM 680 C C . VAL A 1 90 ? -9.567 5.772 20.091 1.00 97.75 90 VAL A C 1
ATOM 682 O O . VAL A 1 90 ? -10.053 6.804 20.550 1.00 97.75 90 VAL A O 1
ATOM 685 N N . SER A 1 91 ? -10.034 4.567 20.420 1.00 96.50 91 SER A N 1
ATOM 686 C CA . SER A 1 91 ? -11.073 4.337 21.421 1.00 96.50 91 SER A CA 1
ATOM 687 C C . SER A 1 91 ? -10.494 3.887 22.764 1.00 96.50 91 SER A C 1
ATOM 689 O O . SER A 1 91 ? -9.313 3.576 22.891 1.00 96.50 91 SER A O 1
ATOM 691 N N . ASP A 1 92 ? -11.348 3.846 23.781 1.00 96.94 92 ASP A N 1
ATOM 692 C CA . ASP A 1 92 ? -11.036 3.405 25.144 1.00 96.94 92 ASP A CA 1
ATOM 693 C C . ASP A 1 92 ? -11.172 1.884 25.343 1.00 96.94 92 ASP A C 1
ATOM 695 O O . ASP A 1 92 ? -11.006 1.373 26.451 1.00 96.94 92 ASP A O 1
ATOM 699 N N . LYS A 1 93 ? -11.470 1.146 24.272 1.00 96.56 93 LYS A N 1
ATOM 700 C CA . LYS A 1 93 ? -11.713 -0.297 24.284 1.00 96.56 93 LYS A CA 1
ATOM 701 C C . LYS A 1 93 ? -11.039 -0.978 23.091 1.00 96.56 93 LYS A C 1
ATOM 703 O O . LYS A 1 93 ? -10.624 -0.299 22.153 1.00 96.56 93 LYS A O 1
ATOM 708 N N . PRO A 1 94 ? -10.904 -2.313 23.090 1.00 97.19 94 PRO A N 1
ATOM 709 C CA . PRO A 1 94 ? -10.445 -3.032 21.908 1.00 97.19 94 PRO A CA 1
ATOM 710 C C . PRO A 1 94 ? -11.308 -2.716 20.677 1.00 97.19 94 PRO A C 1
ATOM 712 O O . PRO A 1 94 ? -12.535 -2.634 20.772 1.00 97.19 94 PRO A O 1
ATOM 715 N N . THR A 1 95 ? -10.654 -2.534 19.531 1.00 97.44 95 THR A N 1
ATOM 716 C CA . THR A 1 95 ? -11.308 -2.439 18.221 1.00 97.44 95 THR A CA 1
ATOM 717 C C . THR A 1 95 ? -11.695 -3.818 17.706 1.00 97.44 95 THR A C 1
ATOM 719 O O . THR A 1 95 ? -11.282 -4.841 18.253 1.00 97.44 95 THR A O 1
ATOM 722 N N . GLU A 1 96 ? -12.428 -3.839 16.595 1.00 97.69 96 GLU A N 1
ATOM 723 C CA . GLU A 1 96 ? -12.551 -5.054 15.796 1.00 97.69 96 GLU A CA 1
ATOM 724 C C . GLU A 1 96 ? -11.174 -5.519 15.288 1.00 97.69 96 GLU A C 1
ATOM 726 O O . GLU A 1 96 ? -10.188 -4.770 15.294 1.00 97.69 96 GLU A O 1
ATOM 731 N N . VAL A 1 97 ? -11.104 -6.772 14.839 1.00 98.00 97 VAL A N 1
ATOM 732 C CA . VAL A 1 97 ? -9.872 -7.354 14.295 1.00 98.00 97 VAL A CA 1
ATOM 733 C C . VAL A 1 97 ? -9.500 -6.666 12.981 1.00 98.00 97 VAL A C 1
ATOM 735 O O . VAL A 1 97 ? -10.332 -6.554 12.080 1.00 98.00 97 VAL A O 1
ATOM 738 N N . LEU A 1 98 ? -8.236 -6.248 12.884 1.00 98.06 98 LEU A N 1
ATOM 739 C CA . LEU A 1 98 ? -7.567 -5.861 11.644 1.00 98.06 98 LEU A CA 1
ATOM 740 C C . LEU A 1 98 ? -6.824 -7.086 11.089 1.00 98.06 98 LEU A C 1
ATOM 742 O O . LEU A 1 98 ? -6.005 -7.677 11.794 1.00 98.06 98 LEU A O 1
ATOM 746 N N . SER A 1 99 ? -7.098 -7.458 9.844 1.00 98.25 99 SER A N 1
ATOM 747 C CA . SER A 1 99 ? -6.458 -8.583 9.152 1.00 98.25 99 SER A CA 1
ATOM 748 C C . SER A 1 99 ? -6.165 -8.240 7.693 1.00 98.25 99 SER A C 1
ATOM 750 O O . SER A 1 99 ? -6.576 -7.189 7.201 1.00 98.25 99 SER A O 1
ATOM 752 N N . ASP A 1 100 ? -5.440 -9.131 7.010 1.00 97.56 100 ASP A N 1
ATOM 753 C CA . ASP A 1 100 ? -5.226 -9.085 5.557 1.00 97.56 100 ASP A CA 1
ATOM 754 C C . ASP A 1 100 ? -4.726 -7.717 5.069 1.00 97.56 100 ASP A C 1
ATOM 756 O O . ASP A 1 100 ? -5.304 -7.110 4.172 1.00 97.56 100 ASP A O 1
ATOM 760 N N . VAL A 1 101 ? -3.685 -7.194 5.725 1.00 97.56 101 VAL A N 1
ATOM 761 C CA . VAL A 1 101 ? -3.127 -5.869 5.430 1.00 97.56 101 VAL A CA 1
ATOM 762 C C . VAL A 1 101 ? -2.132 -5.966 4.274 1.00 97.56 101 VAL A C 1
ATOM 764 O O . VAL A 1 101 ? -1.027 -6.485 4.432 1.00 97.56 101 VAL A O 1
ATOM 767 N N . TYR A 1 102 ? -2.506 -5.407 3.129 1.00 96.75 102 TYR A N 1
ATOM 768 C CA . TYR A 1 102 ? -1.665 -5.252 1.947 1.00 96.75 102 TYR A CA 1
ATOM 769 C C . TYR A 1 102 ? -1.225 -3.793 1.844 1.00 96.75 102 TYR A C 1
ATOM 771 O O . TYR A 1 102 ? -2.050 -2.885 1.729 1.00 96.75 102 TYR A O 1
ATOM 779 N N . ALA A 1 103 ? 0.088 -3.559 1.881 1.00 93.50 103 ALA A N 1
ATOM 780 C CA . ALA A 1 103 ? 0.647 -2.215 1.731 1.00 93.50 103 ALA A CA 1
ATOM 781 C C . ALA A 1 103 ? 0.454 -1.654 0.311 1.00 93.50 103 ALA A C 1
ATOM 783 O O . ALA A 1 103 ? 0.392 -0.435 0.144 1.00 93.50 103 ALA A O 1
ATOM 784 N N . LEU A 1 104 ? 0.376 -2.537 -0.687 1.00 92.38 104 LEU A N 1
ATOM 785 C CA . LEU A 1 104 ? 0.186 -2.234 -2.100 1.00 92.38 104 LEU A CA 1
ATOM 786 C C . LEU A 1 104 ? -0.668 -3.354 -2.726 1.00 92.38 104 LEU A C 1
ATOM 788 O O . LEU A 1 104 ? -0.215 -4.494 -2.792 1.00 92.38 104 LEU A O 1
ATOM 792 N N . ASP A 1 105 ? -1.880 -3.031 -3.166 1.00 93.88 105 ASP A N 1
ATOM 793 C CA . ASP A 1 105 ? -2.757 -3.857 -4.001 1.00 93.88 105 ASP A CA 1
ATOM 794 C C . ASP A 1 105 ? -3.186 -3.004 -5.202 1.00 93.88 105 ASP A C 1
ATOM 796 O O . ASP A 1 105 ? -3.914 -2.019 -5.044 1.00 93.88 105 ASP A O 1
ATOM 800 N N . MET A 1 106 ? -2.635 -3.296 -6.381 1.00 89.25 106 MET A N 1
ATOM 801 C CA . MET A 1 106 ? -2.872 -2.511 -7.591 1.00 89.25 106 MET A CA 1
ATOM 802 C C . MET A 1 106 ? -2.543 -3.279 -8.869 1.00 89.25 106 MET A C 1
ATOM 804 O O . MET A 1 106 ? -1.698 -4.172 -8.871 1.00 89.25 106 MET A O 1
ATOM 808 N N . ASP A 1 107 ? -3.130 -2.810 -9.968 1.00 87.69 107 ASP A N 1
ATOM 809 C CA . ASP A 1 107 ? -2.870 -3.305 -11.315 1.00 87.69 107 ASP A CA 1
ATOM 810 C C . ASP A 1 107 ? -1.991 -2.332 -12.109 1.00 87.69 107 ASP A C 1
ATOM 812 O O . ASP A 1 107 ? -2.142 -1.105 -12.031 1.00 87.69 107 ASP A O 1
ATOM 816 N N . PHE A 1 108 ? -1.090 -2.892 -12.916 1.00 83.94 108 PHE A N 1
ATOM 817 C CA . PHE A 1 108 ? -0.274 -2.152 -13.874 1.00 83.94 108 PHE A CA 1
ATOM 818 C C . PHE A 1 108 ? -0.581 -2.633 -15.292 1.00 83.94 108 PHE A C 1
ATOM 820 O O . PHE A 1 108 ? -0.358 -3.796 -15.622 1.00 83.94 108 PHE A O 1
ATOM 827 N N . ASP A 1 109 ? -1.038 -1.720 -16.148 1.00 81.88 109 ASP A N 1
ATOM 828 C CA . ASP A 1 109 ? -1.252 -2.014 -17.563 1.00 81.88 109 ASP A CA 1
ATOM 829 C C . ASP A 1 109 ? 0.076 -1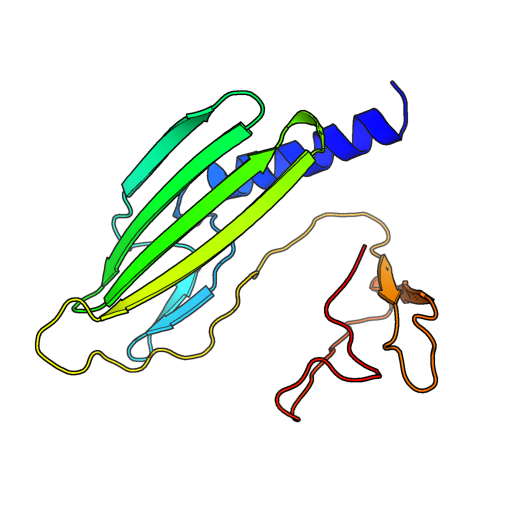.974 -18.330 1.00 81.88 109 ASP A C 1
ATOM 831 O O . ASP A 1 109 ? 0.841 -1.009 -18.240 1.00 81.88 109 ASP A O 1
ATOM 835 N N . GLY A 1 110 ? 0.338 -2.997 -19.142 1.00 82.69 110 GLY A N 1
ATOM 836 C CA . GLY A 1 110 ? 1.557 -3.080 -19.938 1.00 82.69 110 GLY A CA 1
ATOM 837 C C . GLY A 1 110 ? 1.491 -4.141 -21.030 1.00 82.69 110 GLY A C 1
ATOM 838 O O . GLY A 1 110 ? 0.629 -5.018 -21.026 1.00 82.69 110 GLY A O 1
ATOM 839 N N . LYS A 1 111 ? 2.420 -4.049 -21.984 1.00 86.19 111 LYS A N 1
ATOM 840 C CA . LYS A 1 111 ? 2.659 -5.086 -22.990 1.00 86.19 111 LYS A CA 1
ATOM 841 C C . LYS A 1 111 ? 3.915 -5.855 -22.584 1.00 86.19 111 LYS A C 1
ATOM 843 O O . LYS A 1 111 ? 4.916 -5.217 -22.280 1.00 86.19 111 LYS A O 1
ATOM 848 N N . ASP A 1 112 ? 3.841 -7.184 -22.603 1.00 90.88 112 ASP A N 1
ATOM 849 C CA . ASP A 1 112 ? 4.939 -8.092 -22.242 1.00 90.88 112 ASP A CA 1
ATOM 850 C C . ASP A 1 112 ? 5.463 -7.857 -20.802 1.00 90.88 112 ASP A C 1
ATOM 852 O O . ASP A 1 112 ? 6.620 -7.480 -20.620 1.00 90.88 112 ASP A O 1
ATOM 856 N N . PRO A 1 113 ? 4.612 -8.010 -19.762 1.00 91.06 113 PRO A N 1
ATOM 857 C CA . PRO A 1 113 ? 5.000 -7.766 -18.377 1.00 91.06 113 PRO A CA 1
ATOM 858 C C . PRO A 1 113 ? 6.100 -8.726 -17.913 1.00 91.06 113 PRO A C 1
ATOM 860 O O . PRO A 1 113 ? 5.976 -9.951 -17.991 1.00 91.06 113 PRO A O 1
ATOM 863 N N . VAL A 1 114 ? 7.164 -8.144 -17.370 1.00 93.12 114 VAL A N 1
ATOM 864 C CA . VAL A 1 114 ? 8.305 -8.864 -16.811 1.00 93.12 114 VAL A CA 1
ATOM 865 C C . VAL A 1 114 ? 8.488 -8.422 -15.367 1.00 93.12 114 VAL A C 1
ATOM 867 O O . VAL A 1 114 ? 8.568 -7.228 -15.093 1.00 93.12 114 VAL A O 1
ATOM 870 N N . LEU A 1 115 ? 8.567 -9.386 -14.452 1.00 92.62 115 LEU A N 1
ATOM 871 C CA . LEU A 1 115 ? 8.941 -9.146 -13.065 1.00 92.62 115 LEU A CA 1
ATOM 872 C C . LEU A 1 115 ? 10.433 -9.406 -12.897 1.00 92.62 115 LEU A C 1
ATOM 874 O O . LEU A 1 115 ? 10.895 -10.534 -13.094 1.00 92.62 115 LEU A O 1
ATOM 878 N N . ARG A 1 116 ? 11.174 -8.378 -12.499 1.00 93.44 116 ARG A N 1
ATOM 879 C CA . ARG A 1 116 ? 12.593 -8.484 -12.167 1.00 93.44 116 ARG A CA 1
ATOM 880 C C . ARG A 1 116 ? 12.796 -8.196 -10.695 1.00 93.44 116 ARG A C 1
ATOM 882 O O . ARG A 1 116 ? 11.987 -7.530 -10.055 1.00 93.44 116 ARG A O 1
ATOM 889 N N . GLY A 1 117 ? 13.891 -8.708 -10.168 1.00 92.81 117 GLY A N 1
ATOM 890 C CA . GLY A 1 117 ? 14.301 -8.472 -8.797 1.00 92.81 117 GLY A CA 1
ATOM 891 C C . GLY A 1 117 ? 15.641 -9.129 -8.535 1.00 92.81 117 GLY A C 1
ATOM 892 O O . GLY A 1 117 ? 16.365 -9.510 -9.460 1.00 92.81 117 GLY A O 1
ATOM 893 N N . CYS A 1 118 ? 15.968 -9.282 -7.261 1.00 90.81 118 CYS A N 1
ATOM 894 C CA . CYS A 1 118 ? 17.155 -10.005 -6.840 1.00 90.81 118 CYS A CA 1
ATOM 895 C C . CYS A 1 118 ? 16.829 -11.003 -5.734 1.00 90.81 118 CYS A C 1
ATOM 897 O O . CYS A 1 118 ? 15.887 -10.838 -4.960 1.00 90.81 118 CYS A O 1
ATOM 899 N N . MET A 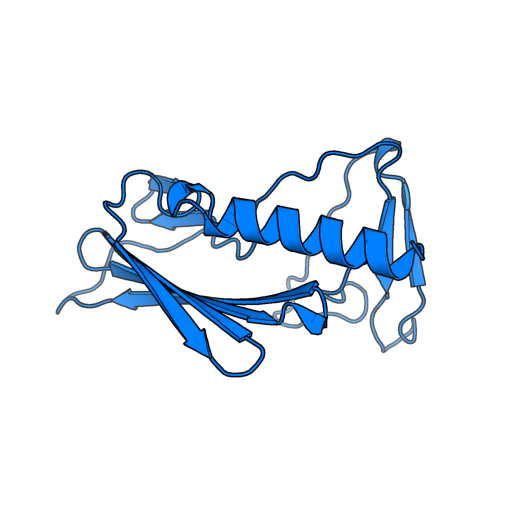1 119 ? 17.612 -12.074 -5.691 1.00 88.12 119 MET A N 1
ATOM 900 C CA . MET A 1 119 ? 17.589 -13.038 -4.596 1.00 88.12 119 MET A CA 1
ATOM 901 C C . MET A 1 119 ? 18.185 -12.408 -3.323 1.00 88.12 119 MET A C 1
ATOM 903 O O . MET A 1 119 ? 18.705 -11.295 -3.347 1.00 88.12 119 MET A O 1
ATOM 907 N N . GLY A 1 120 ? 18.141 -13.112 -2.193 1.00 84.44 120 GLY A N 1
ATOM 908 C CA . GLY A 1 120 ? 18.801 -12.657 -0.968 1.00 84.44 120 GLY A CA 1
ATOM 909 C C . GLY A 1 120 ? 20.313 -12.915 -0.947 1.00 84.44 120 GLY A C 1
ATOM 910 O O . GLY A 1 120 ? 20.927 -13.371 -1.916 1.00 84.44 120 GLY A O 1
ATOM 911 N N . ASP A 1 121 ? 20.924 -12.601 0.188 1.00 80.00 121 ASP A N 1
ATOM 912 C CA . ASP A 1 121 ? 22.370 -12.477 0.367 1.00 80.00 121 ASP A CA 1
ATOM 913 C C . ASP A 1 121 ? 23.117 -13.792 0.602 1.00 80.00 121 ASP A C 1
ATOM 915 O O . ASP A 1 121 ? 24.261 -13.889 0.176 1.00 80.00 121 ASP A O 1
ATOM 919 N N . HIS A 1 122 ? 22.497 -14.792 1.234 1.00 75.69 122 HIS A N 1
ATOM 920 C CA . HIS A 1 122 ? 23.199 -15.996 1.704 1.00 75.69 122 HIS A CA 1
ATOM 921 C C . HIS A 1 122 ? 23.962 -16.756 0.601 1.00 75.69 122 HIS A C 1
ATOM 923 O O . HIS A 1 122 ? 25.185 -16.653 0.511 1.00 75.69 122 HIS A O 1
ATOM 929 N N . ASP A 1 123 ? 23.240 -17.485 -0.257 1.00 80.19 123 ASP A N 1
ATOM 930 C CA . ASP A 1 123 ? 23.836 -18.302 -1.329 1.00 80.19 123 ASP A CA 1
ATOM 931 C C . ASP A 1 123 ? 23.818 -17.597 -2.686 1.00 80.19 123 ASP A C 1
ATOM 933 O O . ASP A 1 123 ? 24.605 -17.910 -3.576 1.00 80.19 123 ASP A O 1
ATOM 937 N N . ASN A 1 124 ? 22.900 -16.645 -2.854 1.00 83.31 124 ASN A N 1
ATOM 938 C CA . ASN A 1 124 ? 22.624 -16.045 -4.152 1.00 83.31 124 ASN A CA 1
ATOM 939 C C . ASN A 1 124 ? 23.299 -14.686 -4.335 1.00 83.31 124 ASN A C 1
ATOM 941 O O . ASN A 1 124 ? 23.360 -14.207 -5.463 1.00 83.31 124 ASN A O 1
ATOM 945 N N . TRP A 1 125 ? 23.784 -14.055 -3.260 1.00 86.44 125 TRP A N 1
ATOM 946 C CA . TRP A 1 125 ? 24.537 -12.796 -3.296 1.00 86.44 125 TRP A CA 1
ATOM 947 C C . TRP A 1 125 ? 23.826 -11.706 -4.111 1.00 86.44 125 TRP A C 1
ATOM 949 O O . TRP A 1 125 ? 24.441 -11.024 -4.929 1.00 86.44 125 TRP A O 1
ATOM 959 N N . TYR A 1 126 ? 22.512 -11.569 -3.917 1.00 87.62 126 TYR A N 1
ATOM 960 C CA . TYR A 1 126 ? 21.680 -10.634 -4.682 1.00 87.62 126 TYR A CA 1
ATOM 961 C C . TYR A 1 126 ? 21.686 -10.868 -6.201 1.00 87.62 126 TYR A C 1
ATOM 963 O O . TYR A 1 126 ? 21.498 -9.932 -6.978 1.00 87.62 126 TYR A O 1
ATOM 971 N N . SER A 1 127 ? 21.867 -12.119 -6.641 1.00 90.00 127 SER A N 1
ATOM 972 C CA . SER A 1 127 ? 21.745 -12.490 -8.054 1.00 90.00 127 SER A CA 1
ATOM 973 C C . SER A 1 127 ? 20.396 -12.050 -8.605 1.00 90.00 127 SER A C 1
ATOM 975 O O . SER A 1 127 ? 19.350 -12.309 -8.003 1.00 90.00 127 SER A O 1
ATOM 977 N N . ALA A 1 128 ? 20.434 -11.384 -9.755 1.00 92.94 128 ALA A N 1
ATOM 978 C CA . ALA A 1 128 ? 19.235 -10.943 -10.440 1.00 92.94 128 ALA A CA 1
ATOM 979 C C . ALA A 1 128 ? 18.431 -12.142 -10.959 1.00 92.94 128 ALA A C 1
ATOM 981 O O . ALA A 1 128 ? 19.000 -13.145 -11.398 1.00 92.94 128 ALA A O 1
ATOM 982 N N . TYR A 1 129 ? 17.109 -12.010 -10.952 1.00 91.94 129 TYR A N 1
ATOM 983 C CA . TYR A 1 129 ? 16.207 -12.930 -11.632 1.00 91.94 129 TYR A CA 1
ATOM 984 C C . TYR A 1 129 ? 15.227 -12.163 -12.513 1.00 91.94 129 TYR A C 1
ATOM 986 O O . TYR A 1 129 ? 14.986 -10.968 -12.330 1.00 91.94 129 TYR A O 1
ATOM 994 N N . GLU A 1 130 ? 14.636 -12.889 -13.456 1.00 95.38 130 GLU A N 1
ATOM 995 C CA . GLU A 1 130 ? 13.620 -12.374 -14.360 1.00 95.38 130 GLU A CA 1
ATOM 996 C C . GLU A 1 130 ? 12.511 -13.414 -14.548 1.00 95.38 130 GLU A C 1
ATOM 998 O O . GLU A 1 130 ? 12.770 -14.605 -14.756 1.00 95.38 130 GLU A O 1
ATOM 1003 N N . HIS A 1 131 ? 11.263 -12.959 -14.483 1.00 93.88 131 HIS A N 1
ATOM 1004 C CA . HIS A 1 131 ? 10.084 -13.765 -14.750 1.00 93.88 131 HIS A CA 1
ATOM 1005 C C . HIS A 1 131 ? 9.185 -13.089 -15.779 1.00 93.88 131 HIS A C 1
ATOM 1007 O O . HIS A 1 131 ? 8.637 -12.017 -15.547 1.00 93.88 131 HIS A O 1
ATOM 1013 N N . ASP A 1 132 ? 8.987 -13.777 -16.895 1.00 94.69 132 ASP A N 1
ATOM 1014 C CA . ASP A 1 132 ? 7.979 -13.459 -17.901 1.00 94.69 132 ASP A CA 1
ATOM 1015 C C . ASP A 1 132 ? 6.580 -13.782 -17.348 1.00 94.69 132 ASP A C 1
ATOM 1017 O O . ASP A 1 132 ? 6.232 -14.957 -17.175 1.00 94.69 132 ASP A O 1
ATOM 1021 N N . LEU A 1 133 ? 5.795 -12.743 -17.042 1.00 92.88 133 LEU A N 1
ATOM 1022 C CA . LEU A 1 133 ? 4.465 -12.883 -16.444 1.00 92.88 133 LEU A CA 1
ATOM 1023 C C . LEU A 1 133 ? 3.402 -13.308 -17.470 1.00 92.88 133 LEU A C 1
ATOM 1025 O O . LEU A 1 133 ? 2.337 -13.779 -17.078 1.00 92.88 133 LEU A O 1
ATOM 1029 N N . CYS A 1 134 ? 3.698 -13.276 -18.778 1.00 92.81 134 CYS A N 1
ATOM 1030 C CA . CYS A 1 134 ? 2.827 -13.891 -19.789 1.00 92.81 134 CYS A CA 1
ATOM 1031 C C . CYS A 1 134 ? 2.780 -15.423 -19.663 1.00 92.81 134 CYS A C 1
ATOM 1033 O O . CYS A 1 134 ? 1.888 -16.064 -20.218 1.00 92.81 134 CYS A O 1
ATOM 1035 N N . LYS A 1 135 ? 3.735 -16.027 -18.943 1.00 94.81 135 LYS A N 1
ATOM 1036 C CA . LYS A 1 135 ? 3.795 -17.476 -18.682 1.00 94.81 135 LYS A CA 1
ATOM 1037 C C . LYS A 1 135 ? 3.101 -17.887 -17.382 1.00 94.81 135 LYS A C 1
ATOM 1039 O O . LYS A 1 135 ? 3.178 -19.057 -17.006 1.00 94.81 135 LYS A O 1
ATOM 1044 N N . GLY A 1 136 ? 2.429 -16.950 -16.719 1.00 92.19 136 GLY A N 1
ATOM 1045 C CA . GLY A 1 136 ? 1.631 -17.179 -15.522 1.00 92.19 136 GLY A CA 1
ATOM 1046 C C . GLY A 1 136 ? 2.190 -16.512 -14.271 1.00 92.19 136 GLY A C 1
ATOM 1047 O O . GLY A 1 136 ? 3.309 -15.991 -14.247 1.00 92.19 136 GLY A O 1
ATOM 1048 N N . ASP A 1 137 ? 1.376 -16.577 -13.224 1.00 92.56 137 ASP A N 1
ATOM 1049 C CA . ASP A 1 137 ? 1.562 -15.822 -11.992 1.00 92.56 137 ASP A CA 1
ATOM 1050 C C . ASP A 1 137 ? 2.817 -16.232 -11.213 1.00 92.56 137 ASP A C 1
ATOM 1052 O O . ASP A 1 137 ? 3.335 -17.356 -11.313 1.00 92.56 137 ASP A O 1
ATOM 1056 N N . LYS A 1 138 ? 3.305 -15.294 -10.397 1.00 91.81 138 LYS A N 1
ATOM 1057 C CA . LYS A 1 138 ? 4.434 -15.493 -9.487 1.00 91.81 138 LYS A CA 1
ATOM 1058 C C . LYS A 1 138 ? 4.042 -15.106 -8.073 1.00 91.81 138 LYS A C 1
ATOM 1060 O O . LYS A 1 138 ? 3.434 -14.066 -7.849 1.00 91.81 138 LYS A O 1
ATOM 1065 N N . TYR A 1 139 ? 4.444 -15.948 -7.128 1.00 90.19 139 TYR A N 1
ATOM 1066 C CA . TYR A 1 139 ? 4.175 -15.769 -5.711 1.00 90.19 139 TYR A CA 1
ATOM 1067 C C . TYR A 1 139 ? 5.475 -15.900 -4.938 1.00 90.19 139 TYR A C 1
ATOM 1069 O O . TYR A 1 139 ? 6.222 -16.862 -5.115 1.00 90.19 139 TYR A O 1
ATOM 1077 N N . PHE A 1 140 ? 5.710 -14.938 -4.056 1.00 88.50 140 PHE A N 1
ATOM 1078 C CA . PHE A 1 140 ? 6.856 -14.913 -3.166 1.00 88.50 140 PHE A CA 1
ATOM 1079 C C . PHE A 1 140 ? 6.337 -14.726 -1.749 1.00 88.50 140 PHE A C 1
ATOM 1081 O O . PHE A 1 140 ? 5.551 -13.817 -1.488 1.00 88.50 140 PHE A O 1
ATOM 1088 N N . LEU A 1 141 ? 6.750 -15.602 -0.839 1.00 88.00 141 LEU A N 1
ATOM 1089 C CA . LEU A 1 141 ? 6.270 -15.600 0.534 1.00 88.00 141 LEU A CA 1
ATOM 1090 C C . LEU A 1 141 ? 7.409 -15.963 1.480 1.00 88.00 141 LEU A C 1
ATOM 1092 O O . LEU A 1 141 ? 8.120 -16.941 1.260 1.00 88.00 141 LEU A O 1
ATOM 1096 N N . SER A 1 142 ? 7.541 -15.186 2.551 1.00 86.88 142 SER A N 1
ATOM 1097 C CA . SER A 1 142 ? 8.336 -15.553 3.719 1.00 86.88 142 SER A CA 1
ATOM 1098 C C . SER A 1 142 ? 7.404 -15.873 4.882 1.00 86.88 142 SER A C 1
ATOM 1100 O O . SER A 1 142 ? 6.528 -15.074 5.210 1.00 86.88 142 SER A O 1
ATOM 1102 N N . LEU A 1 143 ? 7.617 -17.027 5.513 1.00 86.69 143 LEU A N 1
ATOM 1103 C CA . LEU A 1 143 ? 6.888 -17.460 6.709 1.00 86.69 143 LEU A CA 1
ATOM 1104 C C . LEU A 1 143 ? 7.748 -17.398 7.982 1.00 86.69 143 LEU A C 1
ATOM 1106 O O . LEU A 1 143 ? 7.236 -17.600 9.078 1.00 86.69 143 LEU A O 1
ATOM 1110 N N . ASP A 1 144 ? 9.033 -17.059 7.854 1.00 85.25 144 ASP A N 1
ATOM 1111 C CA . ASP A 1 144 ? 10.015 -17.160 8.943 1.00 85.25 144 ASP A CA 1
ATOM 1112 C C . ASP A 1 144 ? 10.148 -15.862 9.763 1.00 85.25 144 ASP A C 1
ATOM 1114 O O . ASP A 1 144 ? 11.063 -15.703 10.573 1.00 85.25 144 ASP A O 1
ATOM 1118 N N . GLY A 1 145 ? 9.264 -14.885 9.528 1.00 81.62 145 GLY A N 1
ATOM 1119 C CA . GLY A 1 145 ? 9.275 -13.589 10.218 1.00 81.62 145 GLY A CA 1
ATOM 1120 C C . GLY A 1 145 ? 10.440 -12.668 9.833 1.00 81.62 145 GLY A C 1
ATOM 1121 O O . GLY A 1 145 ? 10.687 -11.671 10.510 1.00 81.62 145 GLY A O 1
ATOM 1122 N N . ARG A 1 146 ? 11.174 -12.988 8.761 1.00 79.56 146 ARG A N 1
ATOM 1123 C CA . ARG A 1 146 ? 12.276 -12.183 8.208 1.00 79.56 146 ARG A CA 1
ATOM 1124 C C . ARG A 1 146 ? 12.167 -12.125 6.689 1.00 79.56 146 ARG A C 1
ATOM 1126 O O . ARG A 1 146 ? 11.702 -13.084 6.079 1.00 79.56 146 ARG A O 1
ATOM 1133 N N . ALA A 1 147 ? 12.631 -11.042 6.067 1.00 75.81 147 ALA A N 1
ATOM 1134 C CA . ALA A 1 147 ? 12.970 -11.096 4.644 1.00 75.81 147 ALA A CA 1
ATOM 1135 C C . ALA A 1 147 ? 14.041 -12.189 4.471 1.00 75.81 147 ALA A C 1
ATOM 1137 O O . ALA A 1 147 ? 15.049 -12.165 5.178 1.00 75.81 147 ALA A O 1
ATOM 1138 N N . THR A 1 148 ? 13.772 -13.208 3.653 1.00 67.56 148 THR A N 1
ATOM 1139 C CA . THR A 1 148 ? 14.616 -14.412 3.597 1.00 67.56 148 THR A CA 1
ATOM 1140 C C . THR A 1 148 ? 15.680 -14.298 2.517 1.00 67.56 148 THR A C 1
ATOM 1142 O O . THR A 1 148 ? 15.621 -13.454 1.626 1.00 67.56 148 THR A O 1
ATOM 1145 N N . HIS A 1 149 ? 16.625 -15.233 2.551 1.00 65.50 149 HIS A N 1
ATOM 1146 C CA . HIS A 1 149 ? 17.704 -15.379 1.574 1.00 65.50 149 HIS A CA 1
ATOM 1147 C C . HIS A 1 149 ? 17.235 -15.682 0.134 1.00 65.50 149 HIS A C 1
ATOM 1149 O O . HIS A 1 149 ? 18.034 -15.622 -0.800 1.00 65.50 149 HIS A O 1
ATOM 1155 N N . ILE A 1 150 ? 15.962 -16.045 -0.053 1.00 70.50 150 ILE A N 1
ATOM 1156 C CA . ILE A 1 150 ? 15.361 -16.362 -1.360 1.00 70.50 150 ILE A CA 1
ATOM 1157 C C . ILE A 1 150 ? 14.224 -15.407 -1.743 1.00 70.50 150 ILE A C 1
ATOM 1159 O O . ILE A 1 150 ? 13.900 -15.303 -2.920 1.00 70.50 150 ILE A O 1
ATOM 1163 N N . VAL A 1 151 ? 13.633 -14.700 -0.774 1.00 78.50 151 VAL A N 1
ATOM 1164 C CA . VAL A 1 151 ? 12.539 -13.747 -0.990 1.00 78.50 151 VAL A CA 1
ATOM 1165 C C . VAL A 1 151 ? 12.965 -12.395 -0.431 1.00 78.50 151 VAL A C 1
ATOM 1167 O O . VAL A 1 151 ? 12.674 -12.046 0.717 1.00 78.50 151 VAL A O 1
ATOM 1170 N N . PHE A 1 152 ? 13.693 -11.646 -1.258 1.00 86.31 152 PHE A N 1
ATOM 1171 C CA . PHE A 1 152 ? 14.068 -10.270 -0.970 1.00 86.31 152 PHE A CA 1
ATOM 1172 C C . PHE A 1 152 ? 12.958 -9.325 -1.472 1.00 86.31 152 PHE A C 1
ATOM 1174 O O . PHE A 1 152 ? 12.537 -9.453 -2.622 1.00 86.31 152 PHE A O 1
ATOM 1181 N N . PRO A 1 153 ? 12.436 -8.403 -0.639 1.00 87.50 153 PRO A N 1
ATOM 1182 C CA . PRO A 1 153 ? 11.262 -7.590 -0.964 1.00 87.50 153 PRO A CA 1
ATOM 1183 C C . PRO A 1 153 ? 11.625 -6.381 -1.845 1.00 87.50 153 PRO A C 1
ATOM 1185 O O . PRO A 1 153 ? 11.400 -5.232 -1.467 1.00 87.50 153 PRO A O 1
ATOM 1188 N N . TYR A 1 154 ? 12.215 -6.644 -3.011 1.00 89.00 154 TYR A N 1
ATOM 1189 C CA . TYR A 1 154 ? 12.583 -5.649 -4.017 1.00 89.00 154 TYR A CA 1
ATOM 1190 C C . TYR A 1 154 ? 12.302 -6.182 -5.424 1.00 89.00 154 TYR A C 1
ATOM 1192 O O . TYR A 1 154 ? 12.710 -7.294 -5.767 1.00 89.00 154 TYR A O 1
ATOM 1200 N N . PHE A 1 155 ? 11.652 -5.346 -6.232 1.00 89.88 155 PHE A N 1
ATOM 1201 C CA . PHE A 1 155 ? 11.298 -5.619 -7.621 1.00 89.88 155 PHE A CA 1
ATOM 1202 C C . PHE A 1 155 ? 11.514 -4.351 -8.465 1.00 89.88 155 PHE A C 1
ATOM 1204 O O . PHE A 1 155 ? 11.346 -3.249 -7.930 1.00 89.88 155 PHE A O 1
ATOM 1211 N N . ASP A 1 156 ? 11.871 -4.491 -9.749 1.00 81.62 156 ASP A N 1
ATOM 1212 C CA . ASP A 1 156 ? 12.085 -3.364 -10.683 1.00 81.62 156 ASP A CA 1
ATOM 1213 C C . ASP A 1 156 ? 11.578 -3.565 -12.120 1.00 81.62 156 ASP A C 1
ATOM 1215 O O . ASP A 1 156 ? 11.291 -4.708 -12.545 1.00 81.62 156 ASP A O 1
#